Protein AF-A0A914UP20-F1 (afdb_monomer_lite)

Organism: NCBI:txid2011161

Sequence (131 aa):
MTLIDILQTISNFFMLVTLPIYILFLITLRIFRHDETLNSAFFKLMFSIGIADVGMIIVIMLGNTLAESGWTPEVYIFIGSLSARLSNVGLFGFGYAQNFGVFFVAINRYTAYMRPMKHNKVVEWFFSVRG

InterPro domains:
  IPR017452 GPCR, rhodopsin-like, 7TM [PS50262] (24-131)
  IPR019426 7TM GPCR, serpentine receptor class v (Srv) [PF10323] (14-124)

Secondary structure (DSSP, 8-state):
--HHHHHHHHHHHHHHHHHHHHHHHHHHHHHTTT-TTTSSHHHHHHHHHHHHHHHHHHHHIIIIIHHHTTSSHHHHHHHTHHHHHHHHHHHHHHHHHHHHHHHHHHHHHHHHHH-HHHHHHHHHHHH----

pLDDT: mean 85.52, std 9.96, range [34.66, 94.81]

Structure (mmCIF, N/CA/C/O backbone):
data_AF-A0A914UP20-F1
#
_entry.id   AF-A0A914UP20-F1
#
loop_
_atom_site.group_PDB
_atom_site.id
_atom_site.type_symbol
_atom_site.label_atom_id
_atom_site.label_alt_id
_atom_site.label_comp_id
_atom_site.label_asym_id
_atom_site.label_entity_id
_atom_site.label_seq_id
_atom_site.pdbx_PDB_ins_code
_atom_site.Cartn_x
_atom_site.Cartn_y
_atom_site.Cartn_z
_atom_site.occupancy
_atom_site.B_iso_or_equiv
_atom_site.auth_seq_id
_atom_site.auth_comp_id
_atom_site.auth_asym_id
_atom_site.auth_atom_id
_atom_site.pdbx_PDB_model_num
ATOM 1 N N . MET A 1 1 ? 2.673 12.658 -28.471 1.00 69.69 1 MET A N 1
ATOM 2 C CA . MET A 1 1 ? 2.335 12.189 -27.115 1.00 69.69 1 MET A CA 1
ATOM 3 C C . MET A 1 1 ? 1.088 11.338 -27.231 1.00 69.69 1 MET A C 1
ATOM 5 O O . MET A 1 1 ? 0.077 11.834 -27.715 1.00 69.69 1 MET A O 1
ATOM 9 N N . THR A 1 2 ? 1.202 10.050 -26.936 1.00 91.00 2 THR A N 1
ATOM 10 C CA . THR A 1 2 ? 0.097 9.091 -27.017 1.00 91.00 2 THR A CA 1
ATOM 11 C C . THR A 1 2 ? -0.756 9.152 -25.745 1.00 91.00 2 THR A C 1
ATOM 13 O O . THR A 1 2 ? -0.327 9.694 -24.726 1.00 91.00 2 THR A O 1
ATOM 16 N N . LEU A 1 3 ? -1.974 8.600 -25.780 1.00 91.44 3 LEU A N 1
ATOM 17 C CA . LEU A 1 3 ? -2.830 8.488 -24.589 1.00 91.44 3 LEU A CA 1
ATOM 18 C C . LEU A 1 3 ? -2.134 7.719 -23.452 1.00 91.44 3 LEU A C 1
ATOM 20 O O . LEU A 1 3 ? -2.301 8.059 -22.283 1.00 91.44 3 LEU A O 1
ATOM 24 N N . ILE A 1 4 ? -1.337 6.711 -23.805 1.00 88.56 4 ILE A N 1
ATOM 25 C CA . ILE A 1 4 ? -0.592 5.878 -22.857 1.00 88.56 4 ILE A CA 1
ATOM 26 C C . ILE A 1 4 ? 0.438 6.731 -22.107 1.00 88.56 4 ILE A C 1
ATOM 28 O O . ILE A 1 4 ? 0.463 6.701 -20.879 1.00 88.56 4 ILE A O 1
ATOM 32 N N . ASP A 1 5 ? 1.188 7.579 -22.818 1.00 85.06 5 ASP A N 1
ATOM 33 C CA . ASP A 1 5 ? 2.187 8.473 -22.212 1.00 85.06 5 ASP A CA 1
ATOM 34 C C . ASP A 1 5 ? 1.549 9.446 -21.205 1.00 85.06 5 ASP A C 1
ATOM 36 O O . ASP A 1 5 ? 2.112 9.731 -20.145 1.00 85.06 5 ASP A O 1
ATOM 40 N N . ILE A 1 6 ? 0.346 9.945 -21.516 1.00 90.00 6 ILE A N 1
ATOM 41 C CA . ILE A 1 6 ? -0.414 10.840 -20.632 1.00 90.00 6 ILE A CA 1
ATOM 42 C C . ILE A 1 6 ? -0.824 10.100 -19.357 1.00 90.00 6 ILE A C 1
ATOM 44 O O . ILE A 1 6 ? -0.570 10.585 -18.254 1.00 90.00 6 ILE A O 1
ATOM 48 N N . LEU A 1 7 ? -1.432 8.919 -19.497 1.00 89.56 7 LEU A N 1
ATOM 49 C CA . LEU A 1 7 ? -1.872 8.106 -18.360 1.00 89.56 7 LEU A CA 1
ATOM 50 C C . LEU A 1 7 ? -0.698 7.702 -17.468 1.00 89.56 7 LEU A C 1
ATOM 52 O O . LEU A 1 7 ? -0.809 7.751 -16.242 1.00 89.56 7 LEU A O 1
ATOM 56 N N . GLN A 1 8 ? 0.439 7.361 -18.067 1.00 85.50 8 GLN A N 1
ATOM 57 C CA . GLN A 1 8 ? 1.648 7.012 -17.337 1.00 85.50 8 GLN A CA 1
ATOM 58 C C . GLN A 1 8 ? 2.229 8.215 -16.590 1.00 85.50 8 GLN A C 1
ATOM 60 O O . GLN A 1 8 ? 2.571 8.101 -15.414 1.00 85.50 8 GLN A O 1
ATOM 65 N N . THR A 1 9 ? 2.261 9.391 -17.220 1.00 87.19 9 THR A N 1
ATOM 66 C CA . THR A 1 9 ? 2.721 10.631 -16.575 1.00 87.19 9 THR A CA 1
ATOM 67 C C . THR A 1 9 ? 1.848 10.990 -15.372 1.00 87.19 9 THR A C 1
ATOM 69 O O . THR A 1 9 ? 2.366 11.279 -14.293 1.00 87.19 9 THR A O 1
ATOM 72 N N . ILE A 1 10 ? 0.523 10.915 -15.526 1.00 90.81 10 ILE A N 1
ATOM 73 C CA . ILE A 1 10 ? -0.434 11.168 -14.442 1.00 90.81 10 ILE A CA 1
ATOM 74 C C . ILE A 1 10 ? -0.244 10.154 -13.307 1.00 90.81 10 ILE A C 1
ATOM 76 O O . ILE A 1 10 ? -0.190 10.534 -12.139 1.00 90.81 10 ILE A O 1
ATOM 80 N N . SER A 1 11 ? -0.094 8.871 -13.639 1.00 87.31 11 SER A N 1
ATOM 81 C CA . SER A 1 11 ? 0.094 7.806 -12.647 1.00 87.31 11 SER A CA 1
ATOM 82 C C . SER A 1 11 ? 1.393 7.989 -11.858 1.00 87.31 11 SER A C 1
ATOM 84 O O . SER A 1 11 ? 1.385 7.917 -10.630 1.00 87.31 11 SER A O 1
ATOM 86 N N . ASN A 1 12 ? 2.495 8.315 -12.539 1.00 86.44 12 ASN A N 1
ATOM 87 C CA . ASN A 1 12 ? 3.780 8.618 -11.907 1.00 86.44 12 ASN A CA 1
ATOM 88 C C . ASN A 1 12 ? 3.691 9.843 -10.991 1.00 86.44 12 ASN A C 1
ATOM 90 O O . ASN A 1 12 ? 4.244 9.827 -9.891 1.00 86.44 12 ASN A O 1
ATOM 94 N N . PHE A 1 13 ? 2.959 10.880 -11.405 1.00 89.50 13 PHE A N 1
ATOM 95 C CA . PHE A 1 13 ? 2.710 12.052 -10.570 1.00 89.50 13 PHE A CA 1
ATOM 96 C C . PHE A 1 13 ? 1.962 11.683 -9.282 1.00 89.50 13 PHE A C 1
ATOM 98 O O . PHE A 1 13 ? 2.397 12.052 -8.191 1.00 89.50 13 PHE A O 1
ATOM 105 N N . PHE A 1 14 ? 0.884 10.898 -9.380 1.00 90.06 14 PHE A N 1
ATOM 106 C CA . PHE A 1 14 ? 0.165 10.423 -8.198 1.00 90.06 14 PHE A CA 1
ATOM 107 C C . PHE A 1 14 ? 1.054 9.575 -7.287 1.00 90.06 14 PHE A C 1
ATOM 109 O O . PHE A 1 14 ? 1.044 9.796 -6.078 1.00 90.06 14 PHE A O 1
ATOM 116 N N . MET A 1 15 ? 1.862 8.657 -7.824 1.00 88.25 15 MET A N 1
ATOM 117 C CA . MET A 1 15 ? 2.802 7.871 -7.012 1.00 88.25 15 MET A CA 1
ATOM 118 C C . MET A 1 15 ? 3.791 8.760 -6.249 1.00 88.25 15 MET A C 1
ATOM 120 O O . MET A 1 15 ? 3.963 8.592 -5.042 1.00 88.25 15 MET A O 1
ATOM 124 N N . LEU A 1 16 ? 4.396 9.744 -6.922 1.00 87.81 16 LEU A N 1
ATOM 125 C CA . LEU A 1 16 ? 5.353 10.669 -6.307 1.00 87.81 16 LEU A CA 1
ATOM 126 C C . LEU A 1 16 ? 4.736 11.520 -5.193 1.00 87.81 16 LEU A C 1
ATOM 128 O O . LEU A 1 16 ? 5.407 11.797 -4.203 1.00 87.81 16 LEU A O 1
ATOM 132 N N . VAL A 1 17 ? 3.474 11.929 -5.337 1.00 91.31 17 VAL A N 1
ATOM 133 C CA . VAL A 1 17 ? 2.772 12.735 -4.326 1.00 91.31 17 VAL A CA 1
ATOM 134 C C . VAL A 1 17 ? 2.266 11.875 -3.167 1.00 91.31 17 VAL A C 1
ATOM 136 O O . VAL A 1 17 ? 2.360 12.272 -2.009 1.00 91.31 17 VAL A O 1
ATOM 139 N N . THR A 1 18 ? 1.729 10.692 -3.454 1.00 90.81 18 THR A N 1
ATOM 140 C CA . THR A 1 18 ? 1.126 9.811 -2.440 1.00 90.81 18 THR A CA 1
ATOM 141 C C . THR A 1 18 ? 2.161 9.134 -1.548 1.00 90.81 18 THR A C 1
ATOM 143 O O . THR A 1 18 ? 1.923 9.001 -0.349 1.00 90.81 18 THR A O 1
ATOM 146 N N . LEU A 1 19 ? 3.327 8.756 -2.080 1.00 91.62 19 LEU A N 1
ATOM 147 C CA . LEU A 1 19 ? 4.387 8.100 -1.313 1.00 91.62 19 LEU A CA 1
ATOM 148 C C . LEU A 1 19 ? 4.824 8.882 -0.055 1.00 91.62 19 LEU A C 1
ATOM 150 O O . LEU A 1 19 ? 4.782 8.301 1.032 1.00 91.62 19 LEU A O 1
ATOM 154 N N . PRO A 1 20 ? 5.207 10.175 -0.127 1.00 93.19 20 PRO A N 1
ATOM 155 C CA . PRO A 1 20 ? 5.587 10.930 1.064 1.00 93.19 20 PRO A CA 1
ATOM 156 C C . PRO A 1 20 ? 4.421 11.081 2.045 1.00 93.19 20 PRO A C 1
ATOM 158 O O . PRO A 1 20 ? 4.644 11.034 3.251 1.00 93.19 20 PRO A O 1
ATOM 161 N N . ILE A 1 21 ? 3.180 11.191 1.558 1.00 94.00 21 ILE A N 1
ATOM 162 C CA . ILE A 1 21 ? 1.989 11.256 2.416 1.00 94.00 21 ILE A CA 1
ATOM 163 C C . ILE A 1 21 ? 1.841 9.958 3.220 1.00 94.00 21 ILE A C 1
ATOM 165 O O . ILE A 1 21 ? 1.674 10.010 4.439 1.00 94.00 21 ILE A O 1
ATOM 169 N N . TYR A 1 22 ? 1.958 8.798 2.569 1.00 92.94 22 TY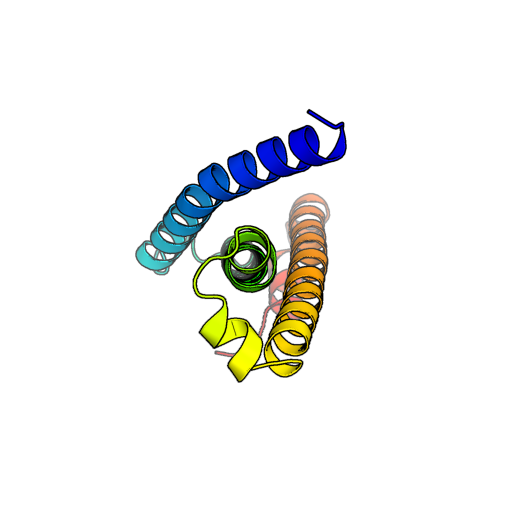R A N 1
ATOM 170 C CA . TYR A 1 22 ? 1.904 7.503 3.247 1.00 92.94 22 TYR A CA 1
ATOM 171 C C . TYR A 1 22 ? 3.045 7.315 4.245 1.00 92.94 22 TYR A C 1
ATOM 173 O O . TYR A 1 22 ? 2.811 6.852 5.360 1.00 92.94 22 TYR A O 1
ATOM 181 N N . ILE A 1 23 ? 4.267 7.709 3.882 1.00 93.81 23 ILE A N 1
ATOM 182 C CA . ILE A 1 23 ? 5.422 7.632 4.783 1.00 93.81 23 ILE A CA 1
ATOM 183 C C . ILE A 1 23 ? 5.189 8.497 6.026 1.00 93.81 23 ILE A C 1
ATOM 185 O O . ILE A 1 23 ? 5.366 8.012 7.143 1.00 93.81 23 ILE A O 1
ATOM 189 N N . LEU A 1 24 ? 4.743 9.746 5.855 1.00 94.38 24 LEU A N 1
ATOM 190 C CA . LEU A 1 24 ? 4.419 10.633 6.974 1.00 94.38 24 LEU A CA 1
ATOM 191 C C . LEU A 1 24 ? 3.329 10.030 7.861 1.00 94.38 24 LEU A C 1
ATOM 193 O O . LEU A 1 24 ? 3.493 9.981 9.076 1.00 94.38 24 LEU A O 1
ATOM 197 N N . PHE A 1 25 ? 2.262 9.500 7.262 1.00 92.75 25 PHE A N 1
ATOM 198 C CA . PHE A 1 25 ? 1.178 8.851 7.992 1.00 92.75 25 PHE A CA 1
ATOM 199 C C . PHE A 1 25 ? 1.666 7.653 8.824 1.00 92.75 25 PHE A C 1
ATOM 201 O O . PHE A 1 25 ? 1.345 7.549 10.010 1.00 92.75 25 PHE A O 1
ATOM 208 N N . LEU A 1 26 ? 2.496 6.779 8.246 1.00 94.06 26 LEU A N 1
ATOM 209 C CA . LEU A 1 26 ? 3.087 5.641 8.957 1.00 94.06 26 LEU A CA 1
ATOM 210 C C . LEU A 1 26 ? 4.012 6.085 10.094 1.00 94.06 26 LEU A C 1
ATOM 212 O O . LEU A 1 26 ? 3.975 5.496 11.176 1.00 94.06 26 LEU A O 1
ATOM 216 N N . ILE A 1 27 ? 4.820 7.126 9.877 1.00 93.44 27 ILE A N 1
ATOM 217 C CA . ILE A 1 27 ? 5.688 7.702 10.910 1.00 93.44 27 ILE A CA 1
ATOM 218 C C . ILE A 1 27 ? 4.843 8.247 12.062 1.00 93.44 27 ILE A C 1
ATOM 220 O O . ILE A 1 27 ? 5.114 7.917 13.216 1.00 93.44 27 ILE A O 1
ATOM 224 N N . THR A 1 28 ? 3.791 9.016 11.772 1.00 91.31 28 THR A N 1
ATOM 225 C CA . THR A 1 28 ? 2.870 9.537 12.788 1.00 91.31 28 THR A CA 1
ATOM 226 C C . THR A 1 28 ? 2.257 8.397 13.599 1.00 91.31 28 THR A C 1
ATOM 228 O O . THR A 1 28 ? 2.377 8.389 14.823 1.00 91.31 28 THR A O 1
ATOM 231 N N . LEU A 1 29 ? 1.689 7.378 12.948 1.00 89.38 29 LEU A N 1
ATOM 232 C CA . LEU A 1 29 ? 1.120 6.223 13.653 1.00 89.38 29 LEU A CA 1
ATOM 233 C C . LEU A 1 29 ? 2.158 5.460 14.485 1.00 89.38 29 LEU A C 1
ATOM 235 O O . LEU A 1 29 ? 1.838 4.933 15.550 1.00 89.38 29 LEU A O 1
ATOM 239 N N . ARG A 1 30 ? 3.416 5.410 14.034 1.00 89.12 30 ARG A N 1
ATOM 240 C CA . ARG A 1 30 ? 4.497 4.757 14.776 1.00 89.12 30 ARG A CA 1
ATOM 241 C C . ARG A 1 30 ? 4.919 5.549 16.011 1.00 89.12 30 ARG A C 1
ATOM 243 O O . ARG A 1 30 ? 5.157 4.934 17.050 1.00 89.12 30 ARG A O 1
ATOM 250 N N . ILE A 1 31 ? 5.022 6.873 15.900 1.00 90.19 31 ILE A N 1
ATOM 251 C CA . ILE A 1 31 ? 5.387 7.773 17.004 1.00 90.19 31 ILE A CA 1
ATOM 252 C C . ILE A 1 31 ? 4.301 7.740 18.081 1.00 90.19 31 ILE A C 1
ATOM 254 O O . ILE A 1 31 ? 4.600 7.534 19.255 1.00 90.19 31 ILE A O 1
ATOM 258 N N . PHE A 1 32 ? 3.036 7.847 17.678 1.00 87.81 32 PHE A N 1
ATOM 259 C CA . PHE A 1 32 ? 1.897 7.880 18.594 1.00 87.81 32 PHE A CA 1
ATOM 260 C C . PHE A 1 32 ? 1.325 6.493 18.926 1.00 87.81 32 PHE A C 1
ATOM 262 O O . PHE A 1 32 ? 0.200 6.378 19.400 1.00 87.81 32 PHE A O 1
ATOM 269 N N . ARG A 1 33 ? 2.102 5.416 18.748 1.00 81.38 33 ARG A N 1
ATOM 270 C CA . ARG A 1 33 ? 1.643 4.039 19.024 1.00 81.38 33 ARG A CA 1
ATOM 271 C C . ARG A 1 33 ? 1.218 3.793 20.479 1.00 81.38 33 ARG A C 1
ATOM 273 O O . ARG A 1 33 ? 0.555 2.800 20.761 1.00 81.38 33 ARG A O 1
ATOM 280 N N . HIS A 1 34 ? 1.687 4.635 21.400 1.00 78.06 34 HIS A N 1
ATOM 281 C CA . HIS A 1 34 ? 1.402 4.546 22.833 1.00 78.06 34 HIS A CA 1
ATOM 282 C C . HIS A 1 34 ? 0.191 5.385 23.256 1.00 78.06 34 HIS A C 1
ATOM 284 O O . HIS A 1 34 ? -0.240 5.271 24.398 1.00 78.06 34 HIS A O 1
ATOM 290 N N . ASP A 1 35 ? -0.358 6.203 22.357 1.00 83.31 35 ASP A N 1
ATOM 291 C CA . ASP A 1 35 ? -1.570 6.970 22.618 1.00 83.31 35 ASP A CA 1
ATOM 292 C C . ASP A 1 35 ? -2.789 6.042 22.507 1.00 83.31 35 ASP A C 1
ATOM 294 O O . ASP A 1 35 ? -2.993 5.390 21.481 1.00 83.31 35 ASP A O 1
ATOM 298 N N . GLU A 1 36 ? -3.603 5.958 23.562 1.00 74.25 36 GLU A N 1
ATOM 299 C CA . GLU A 1 36 ? -4.789 5.093 23.600 1.00 74.25 36 GLU A CA 1
ATOM 300 C C . GLU A 1 36 ? -5.796 5.429 22.491 1.00 74.25 36 GLU A C 1
ATOM 302 O O . GLU A 1 36 ? -6.482 4.538 21.986 1.00 74.25 36 GLU A O 1
ATOM 307 N N . THR A 1 37 ? -5.843 6.689 22.047 1.00 75.94 37 THR A N 1
ATOM 308 C CA . THR A 1 37 ? -6.739 7.121 20.965 1.00 75.94 37 THR A CA 1
ATOM 309 C C . THR A 1 37 ? -6.277 6.626 19.590 1.00 75.94 37 THR A C 1
ATOM 311 O O . THR A 1 37 ? -7.104 6.266 18.746 1.00 75.94 37 THR A O 1
ATOM 314 N N . LEU A 1 38 ? -4.960 6.535 19.378 1.00 70.69 38 LEU A N 1
ATOM 315 C CA . LEU A 1 38 ? -4.331 6.124 18.117 1.00 70.69 38 LEU A CA 1
ATOM 316 C C . LEU A 1 38 ? -3.896 4.647 18.104 1.00 70.69 38 LEU A C 1
ATOM 318 O O . LEU A 1 38 ? -3.511 4.125 17.062 1.00 70.69 38 LEU A O 1
ATOM 322 N N . ASN A 1 39 ? -4.027 3.935 19.226 1.00 72.88 39 ASN A N 1
ATOM 323 C CA . ASN A 1 39 ? -3.751 2.499 19.353 1.00 72.88 39 ASN A CA 1
ATOM 324 C C . ASN A 1 39 ? -5.000 1.615 19.135 1.00 72.88 39 ASN A C 1
ATOM 326 O O . ASN A 1 39 ? -5.027 0.430 19.483 1.00 72.88 39 ASN A O 1
ATOM 330 N N . SER A 1 40 ? -6.060 2.172 18.545 1.00 81.81 40 SER A N 1
ATOM 331 C CA . SER A 1 40 ? -7.258 1.405 18.205 1.00 81.81 40 SER A CA 1
ATOM 332 C C . SER A 1 40 ? -6.987 0.408 17.070 1.00 81.81 40 SER A C 1
ATOM 334 O O . SER A 1 40 ? -6.082 0.576 16.246 1.00 81.81 40 SER A O 1
ATOM 336 N N . ALA A 1 41 ? -7.804 -0.643 16.983 1.00 82.94 41 ALA A N 1
ATOM 337 C CA . ALA A 1 41 ? -7.691 -1.621 15.899 1.00 82.94 41 ALA A CA 1
ATOM 338 C C . ALA A 1 41 ? -7.858 -0.992 14.506 1.00 82.94 41 ALA A C 1
ATOM 340 O O . ALA A 1 41 ? -7.258 -1.465 13.545 1.00 82.94 41 ALA A O 1
ATOM 341 N N . PHE A 1 42 ? -8.623 0.099 14.405 1.00 87.38 42 PHE A N 1
ATOM 342 C CA . PHE A 1 42 ? -8.750 0.868 13.172 1.00 87.38 42 PHE A CA 1
ATOM 343 C C . PHE A 1 42 ? -7.397 1.433 12.721 1.00 87.38 42 PHE A C 1
ATOM 345 O O . PHE A 1 42 ? -7.012 1.259 11.569 1.00 87.38 42 PHE A O 1
ATOM 352 N N . PHE A 1 43 ? -6.633 2.055 13.620 1.00 88.00 43 PHE A N 1
ATOM 353 C CA . PHE A 1 43 ? -5.325 2.611 13.266 1.00 88.00 43 PHE A CA 1
ATOM 354 C C . PHE A 1 43 ? -4.271 1.534 13.009 1.00 88.00 43 PHE A C 1
ATOM 356 O O . PHE A 1 43 ? -3.434 1.710 12.128 1.00 88.00 43 PHE A O 1
ATOM 363 N N . LYS A 1 44 ? -4.350 0.383 13.689 1.00 86.75 44 LYS A N 1
ATOM 364 C CA . LYS A 1 44 ? -3.508 -0.785 13.374 1.00 86.75 44 LYS A CA 1
ATOM 365 C C . LYS A 1 44 ? -3.776 -1.315 11.964 1.00 86.75 44 LYS A C 1
ATOM 367 O O . LYS A 1 44 ? -2.831 -1.566 11.223 1.00 86.75 44 LYS A O 1
ATOM 372 N N . LEU A 1 45 ? -5.047 -1.413 11.570 1.00 89.12 45 LEU A N 1
ATOM 373 C CA . LEU A 1 45 ? -5.440 -1.749 10.199 1.00 89.12 45 LEU A CA 1
ATOM 374 C C . LEU A 1 45 ? -4.904 -0.734 9.190 1.00 89.12 45 LEU A C 1
ATOM 376 O O . LEU A 1 45 ? -4.281 -1.119 8.205 1.00 89.12 45 LEU A O 1
ATOM 380 N N . MET A 1 46 ? -5.110 0.559 9.452 1.00 91.25 46 MET A N 1
ATOM 381 C CA . MET A 1 46 ? -4.617 1.630 8.584 1.00 91.25 46 MET A CA 1
ATOM 382 C C . MET A 1 46 ? -3.088 1.617 8.464 1.00 91.25 46 MET A C 1
ATOM 384 O O . MET A 1 46 ? -2.562 1.892 7.390 1.00 91.25 46 MET A O 1
ATOM 388 N N . PHE A 1 47 ? -2.371 1.252 9.530 1.00 91.25 47 PHE A N 1
ATOM 389 C CA . PHE A 1 47 ? -0.921 1.076 9.503 1.00 91.25 47 PHE A CA 1
ATOM 390 C C . PHE A 1 47 ? -0.504 -0.091 8.595 1.00 91.25 47 PHE A C 1
ATOM 392 O O . PHE A 1 47 ? 0.361 0.078 7.739 1.00 91.25 47 PHE A O 1
ATOM 399 N N . SER A 1 48 ? -1.139 -1.260 8.729 1.00 91.12 48 SER A N 1
ATOM 400 C CA . SER A 1 48 ? -0.868 -2.415 7.861 1.00 91.12 48 SER A CA 1
ATOM 401 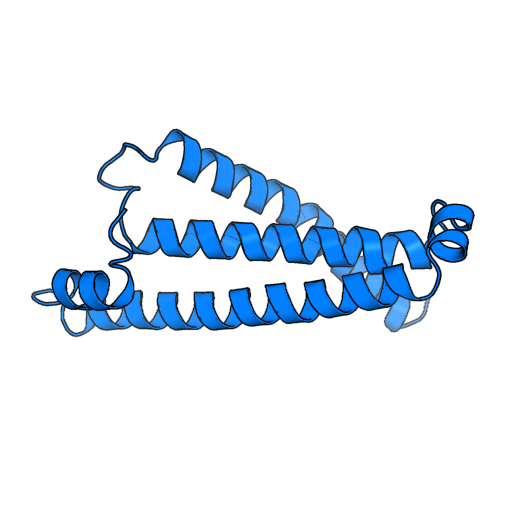C C . SER A 1 48 ? -1.172 -2.125 6.388 1.00 91.12 48 SER A C 1
ATOM 403 O O . SER A 1 48 ? -0.391 -2.510 5.520 1.00 91.12 48 SER A O 1
ATOM 405 N N . ILE A 1 49 ? -2.266 -1.412 6.109 1.00 93.62 49 ILE A N 1
ATOM 406 C CA . ILE A 1 49 ? -2.627 -0.977 4.752 1.00 93.62 49 ILE A CA 1
ATOM 407 C C . ILE A 1 49 ? -1.589 -0.002 4.210 1.00 93.62 49 ILE A C 1
ATOM 409 O O . ILE A 1 49 ? -1.088 -0.212 3.114 1.00 93.62 49 ILE A O 1
ATOM 413 N N . GLY A 1 50 ? -1.189 1.001 4.997 1.00 93.44 50 GLY A N 1
ATOM 414 C CA . GLY A 1 50 ? -0.168 1.958 4.577 1.00 93.44 50 GLY A CA 1
ATOM 415 C C . GLY A 1 50 ? 1.176 1.294 4.262 1.00 93.44 50 GLY A C 1
ATOM 416 O O . GLY A 1 50 ? 1.842 1.693 3.312 1.00 93.44 50 GLY A O 1
ATOM 417 N N . ILE A 1 51 ? 1.568 0.243 4.997 1.00 93.69 51 ILE A N 1
ATOM 418 C CA . ILE A 1 51 ? 2.753 -0.560 4.649 1.00 93.69 51 ILE A CA 1
ATOM 419 C C . ILE A 1 51 ? 2.568 -1.239 3.290 1.00 93.69 51 ILE A C 1
ATOM 421 O O . ILE A 1 51 ? 3.492 -1.223 2.477 1.00 93.69 51 ILE A O 1
ATOM 425 N N . ALA A 1 52 ? 1.398 -1.832 3.039 1.00 94.62 52 ALA A N 1
ATOM 426 C CA . ALA A 1 52 ? 1.109 -2.467 1.759 1.00 94.62 52 ALA A CA 1
ATOM 427 C C . ALA A 1 52 ? 1.097 -1.452 0.604 1.00 94.62 52 ALA A C 1
ATOM 429 O O . ALA A 1 52 ? 1.656 -1.741 -0.450 1.00 94.62 52 ALA A O 1
ATOM 430 N N . ASP A 1 53 ? 0.549 -0.253 0.821 1.00 94.19 53 ASP A N 1
ATOM 431 C CA . ASP A 1 53 ? 0.536 0.846 -0.150 1.00 94.19 53 ASP A CA 1
ATOM 432 C C . ASP A 1 53 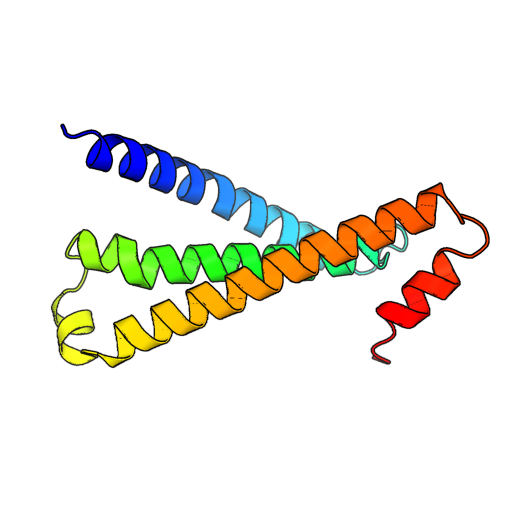? 1.957 1.306 -0.503 1.00 94.19 53 ASP A C 1
ATOM 434 O O . ASP A 1 53 ? 2.315 1.384 -1.678 1.00 94.19 53 ASP A O 1
ATOM 438 N N . VAL A 1 54 ? 2.808 1.536 0.502 1.00 94.81 54 VAL A N 1
ATOM 439 C CA . VAL A 1 54 ? 4.222 1.887 0.284 1.00 94.81 54 VAL A CA 1
ATOM 440 C C . VAL A 1 54 ? 4.965 0.754 -0.425 1.00 94.81 54 VAL A C 1
ATOM 442 O O . VAL A 1 54 ? 5.703 1.007 -1.376 1.00 94.81 54 VAL A O 1
ATOM 445 N N . GLY A 1 55 ? 4.756 -0.495 0.001 1.00 93.69 55 GLY A N 1
ATOM 446 C CA . GLY A 1 55 ? 5.354 -1.671 -0.630 1.00 93.69 55 GLY A CA 1
ATOM 447 C C . GLY A 1 55 ? 4.972 -1.795 -2.105 1.00 93.69 55 GLY A C 1
ATOM 448 O O . GLY A 1 55 ? 5.843 -1.997 -2.949 1.00 93.69 55 GLY A O 1
ATOM 449 N N . MET A 1 56 ? 3.696 -1.585 -2.428 1.00 93.50 56 MET A N 1
ATOM 450 C CA . MET A 1 56 ? 3.183 -1.578 -3.797 1.00 93.50 56 MET A CA 1
ATOM 451 C C . MET A 1 56 ? 3.837 -0.483 -4.646 1.00 93.50 56 MET A C 1
ATOM 453 O O . MET A 1 56 ? 4.307 -0.766 -5.748 1.00 93.50 56 MET A O 1
ATOM 457 N N . ILE A 1 57 ? 3.934 0.748 -4.128 1.00 92.50 57 ILE A N 1
ATOM 458 C CA . ILE A 1 57 ? 4.596 1.857 -4.834 1.00 92.50 57 ILE A CA 1
ATOM 459 C C . ILE A 1 57 ? 6.068 1.525 -5.104 1.00 92.50 57 ILE A C 1
ATOM 461 O O . ILE A 1 57 ? 6.537 1.722 -6.222 1.00 92.50 57 ILE A O 1
ATOM 465 N N . ILE A 1 58 ? 6.791 0.976 -4.122 1.00 91.19 58 ILE A N 1
ATOM 466 C CA . ILE A 1 58 ? 8.195 0.569 -4.292 1.00 91.19 58 ILE A CA 1
ATOM 467 C C . ILE A 1 58 ? 8.317 -0.510 -5.372 1.00 91.19 58 ILE A C 1
ATOM 469 O O . ILE A 1 58 ? 9.181 -0.409 -6.242 1.00 91.19 58 ILE A O 1
ATOM 473 N N . VAL A 1 59 ? 7.449 -1.525 -5.346 1.00 91.44 59 VAL A N 1
ATOM 474 C CA . VAL A 1 59 ? 7.450 -2.602 -6.344 1.00 91.44 59 VAL A CA 1
ATOM 475 C C . VAL A 1 59 ? 7.182 -2.065 -7.748 1.00 91.44 59 VAL A C 1
ATOM 477 O O . VAL A 1 59 ? 7.877 -2.465 -8.677 1.00 91.44 59 VAL A O 1
ATOM 480 N N . ILE A 1 60 ? 6.226 -1.150 -7.917 1.00 89.38 60 ILE A N 1
ATOM 481 C CA . ILE A 1 60 ? 5.928 -0.541 -9.221 1.00 89.38 60 ILE A CA 1
ATOM 482 C C . ILE A 1 60 ? 7.091 0.338 -9.684 1.00 89.38 60 ILE A C 1
ATOM 484 O O . ILE A 1 60 ? 7.518 0.237 -10.834 1.00 89.38 60 ILE A O 1
ATOM 488 N N . MET A 1 61 ? 7.636 1.166 -8.793 1.00 87.69 61 MET A N 1
ATOM 489 C CA . MET A 1 61 ? 8.709 2.094 -9.127 1.00 87.69 61 MET A CA 1
ATOM 490 C C . MET A 1 61 ? 9.983 1.346 -9.531 1.00 87.69 61 MET A C 1
ATOM 492 O O . MET A 1 61 ? 10.538 1.617 -10.591 1.00 87.69 61 MET A O 1
ATOM 496 N N . LEU A 1 62 ? 10.420 0.373 -8.725 1.00 85.50 62 LEU A N 1
ATOM 497 C CA . LEU A 1 62 ? 11.617 -0.421 -9.006 1.00 85.50 62 LEU A CA 1
ATOM 498 C C . LEU A 1 62 ? 11.384 -1.460 -10.107 1.00 85.50 62 LEU A C 1
ATOM 500 O O . LEU A 1 62 ? 12.286 -1.730 -10.887 1.00 85.50 62 LEU A O 1
ATOM 504 N N . GLY A 1 63 ? 10.209 -2.079 -10.161 1.00 82.50 63 GLY A N 1
ATOM 505 C CA . GLY A 1 63 ? 9.924 -3.182 -11.077 1.00 82.50 63 GLY A CA 1
ATOM 506 C C . GLY A 1 63 ? 9.565 -2.748 -12.489 1.00 82.50 63 GLY A C 1
ATOM 507 O O . GLY A 1 63 ? 9.980 -3.396 -13.443 1.00 82.50 63 GLY A O 1
ATOM 508 N N . ASN A 1 64 ? 8.815 -1.651 -12.613 1.00 80.88 64 ASN A N 1
ATOM 509 C CA . ASN A 1 64 ? 8.250 -1.211 -13.884 1.00 80.88 64 ASN A CA 1
ATOM 510 C C . ASN A 1 64 ? 8.830 0.144 -14.285 1.00 80.88 64 ASN A C 1
ATOM 512 O O . ASN A 1 64 ? 9.513 0.239 -15.296 1.00 80.88 64 ASN A O 1
ATOM 516 N N . THR A 1 65 ? 8.639 1.190 -13.475 1.00 83.31 65 THR A N 1
ATOM 517 C CA . THR A 1 65 ? 8.966 2.567 -13.884 1.00 83.31 65 THR A CA 1
ATOM 518 C C . THR A 1 65 ? 10.463 2.770 -14.152 1.00 83.31 65 THR A C 1
ATOM 520 O O . THR A 1 65 ? 10.841 3.337 -15.179 1.00 83.31 65 THR A O 1
ATOM 523 N N . LEU A 1 66 ? 11.339 2.303 -13.257 1.00 83.62 66 LEU A N 1
ATOM 524 C CA . LEU A 1 66 ? 12.791 2.414 -13.441 1.00 83.62 66 LEU A CA 1
ATOM 525 C C . LEU A 1 66 ? 13.309 1.509 -14.565 1.00 83.62 66 LEU A C 1
ATOM 527 O O . LEU A 1 66 ? 14.159 1.935 -15.343 1.00 83.62 66 LEU A O 1
ATOM 531 N N . ALA A 1 67 ? 12.754 0.304 -14.697 1.00 81.31 67 ALA A N 1
ATOM 532 C CA . ALA A 1 67 ? 13.099 -0.607 -15.783 1.00 81.31 67 ALA A CA 1
ATOM 533 C C . ALA A 1 67 ? 12.717 -0.025 -17.160 1.00 81.31 67 ALA A C 1
ATOM 535 O O . ALA A 1 67 ? 13.539 -0.006 -18.074 1.00 81.31 67 ALA A O 1
ATOM 536 N N . GLU A 1 68 ? 11.500 0.510 -17.300 1.00 79.94 68 GLU A N 1
ATOM 537 C CA . GLU A 1 68 ? 10.987 1.115 -18.539 1.00 79.94 68 GLU A CA 1
ATOM 538 C C . GLU A 1 68 ? 11.711 2.410 -18.917 1.00 79.94 68 GLU A C 1
ATOM 540 O O . GLU A 1 68 ? 11.961 2.663 -20.093 1.00 79.94 68 GLU A O 1
ATOM 545 N N . SER A 1 69 ? 12.094 3.222 -17.927 1.00 79.88 69 SER A N 1
ATOM 546 C CA . SER A 1 69 ? 12.899 4.434 -18.149 1.00 79.88 69 SER A CA 1
ATOM 547 C C . SER A 1 69 ? 14.366 4.143 -18.492 1.00 79.88 69 SER A C 1
ATOM 549 O O . SER A 1 69 ? 15.134 5.076 -18.730 1.00 79.88 69 SER A O 1
ATOM 551 N N . GLY A 1 70 ? 14.766 2.867 -18.544 1.00 80.25 70 GLY A N 1
ATOM 552 C CA . GLY A 1 70 ? 16.125 2.456 -18.885 1.00 80.25 70 GLY A CA 1
ATOM 553 C C . GLY A 1 70 ? 17.139 2.751 -17.783 1.00 80.25 70 GLY A C 1
ATOM 554 O O . GLY A 1 70 ? 18.330 2.880 -18.062 1.00 80.25 70 GLY A O 1
ATOM 555 N N . TRP A 1 71 ? 16.694 2.887 -16.533 1.00 81.19 71 TRP A N 1
ATOM 556 C CA . TRP A 1 71 ? 17.581 3.132 -15.405 1.00 81.19 71 TRP A CA 1
ATOM 557 C C . TRP A 1 71 ? 18.305 1.835 -15.028 1.00 81.19 71 TRP A C 1
ATOM 559 O O . TRP A 1 71 ? 17.674 0.807 -14.809 1.00 81.19 71 TRP A O 1
ATOM 569 N N . THR A 1 72 ? 19.639 1.849 -14.944 1.00 84.06 72 THR A N 1
ATOM 570 C CA . THR A 1 72 ? 20.464 0.668 -14.587 1.00 84.06 72 THR A CA 1
ATOM 571 C C . THR A 1 72 ? 20.132 -0.623 -15.374 1.00 84.06 72 THR A C 1
ATOM 573 O O . THR A 1 72 ? 19.900 -1.674 -14.774 1.00 84.06 72 THR A O 1
ATOM 576 N N . PRO A 1 73 ? 20.121 -0.599 -16.720 1.00 82.50 73 PRO A N 1
ATOM 577 C CA . PRO A 1 73 ? 19.642 -1.717 -17.540 1.00 82.50 73 PRO A CA 1
ATOM 578 C C . PRO A 1 73 ? 20.474 -2.992 -17.350 1.00 82.50 73 PRO A C 1
ATOM 580 O O . PRO A 1 73 ? 19.933 -4.093 -17.396 1.00 82.50 73 PRO A O 1
ATOM 583 N N . GLU A 1 74 ? 21.769 -2.855 -17.058 1.00 85.31 74 GLU A N 1
ATOM 584 C CA . GLU A 1 74 ? 22.670 -3.973 -16.758 1.00 85.31 74 GLU A CA 1
ATOM 585 C C . GLU A 1 74 ? 22.181 -4.811 -15.572 1.00 85.31 74 GLU A C 1
ATOM 587 O O . GLU A 1 74 ? 22.258 -6.035 -15.614 1.00 85.31 74 GLU A O 1
ATOM 592 N N . VAL A 1 75 ? 21.612 -4.170 -14.545 1.00 82.88 75 VAL A N 1
ATOM 593 C CA . VAL A 1 75 ? 21.079 -4.843 -13.354 1.00 82.88 75 VAL A CA 1
ATOM 594 C C . VAL A 1 75 ? 19.829 -5.643 -13.711 1.00 82.88 75 VAL A C 1
ATOM 596 O O . VAL A 1 75 ? 19.728 -6.817 -13.364 1.00 82.88 75 VAL A O 1
ATOM 599 N N . TYR A 1 76 ? 18.894 -5.049 -14.456 1.00 81.88 76 TYR A N 1
ATOM 600 C CA . TYR A 1 76 ? 17.675 -5.741 -14.884 1.00 81.88 76 TYR A CA 1
ATOM 601 C C . TYR A 1 76 ? 17.967 -6.896 -15.849 1.00 81.88 76 TYR A C 1
ATOM 603 O O . TYR A 1 76 ? 17.345 -7.952 -15.744 1.00 81.88 76 TYR A O 1
ATOM 611 N N . ILE A 1 77 ? 18.953 -6.737 -16.738 1.00 83.19 77 ILE A N 1
ATOM 612 C CA . ILE A 1 77 ? 19.408 -7.796 -17.648 1.00 83.19 77 ILE A CA 1
ATOM 613 C C . ILE A 1 77 ? 20.124 -8.910 -16.872 1.00 83.19 77 ILE A C 1
ATOM 615 O O . ILE A 1 77 ? 19.845 -10.084 -17.110 1.00 83.19 77 ILE A O 1
ATOM 619 N N . PHE A 1 78 ? 20.994 -8.564 -15.915 1.00 86.44 78 PHE A N 1
ATOM 620 C CA . PHE A 1 78 ? 21.723 -9.524 -15.078 1.00 86.44 78 PHE A CA 1
ATOM 621 C C . PHE A 1 78 ? 20.786 -10.364 -14.203 1.00 86.44 78 PHE A C 1
ATOM 623 O O . PHE A 1 78 ? 20.912 -11.585 -14.138 1.00 86.44 78 PHE A O 1
ATOM 630 N N . ILE A 1 79 ? 19.815 -9.718 -13.550 1.00 81.88 79 ILE A N 1
ATOM 631 C CA . ILE A 1 79 ? 18.802 -10.394 -12.728 1.00 81.88 79 ILE A CA 1
ATOM 632 C C . ILE A 1 79 ? 17.805 -11.157 -13.625 1.00 81.88 79 ILE A C 1
ATOM 634 O O . ILE A 1 79 ? 17.177 -12.133 -13.200 1.00 81.88 79 ILE A O 1
ATOM 638 N N . GLY A 1 80 ? 17.668 -10.741 -14.886 1.00 81.56 80 GLY A N 1
ATOM 639 C CA . GLY A 1 80 ? 16.871 -11.410 -15.903 1.00 81.56 80 GLY A CA 1
ATOM 640 C C . GLY A 1 80 ? 15.420 -11.600 -15.464 1.00 81.56 80 GLY A C 1
ATOM 641 O O . GLY A 1 80 ? 14.803 -10.721 -14.859 1.00 81.56 80 GLY A O 1
ATOM 642 N N . SER A 1 81 ? 14.873 -12.791 -15.723 1.00 84.75 81 SER A N 1
ATOM 643 C CA . SER A 1 81 ? 13.467 -13.112 -15.425 1.00 84.75 81 SER A CA 1
ATOM 644 C C . SER A 1 81 ? 13.096 -13.070 -13.936 1.00 84.75 81 SER A C 1
ATOM 646 O O . SER A 1 81 ? 11.908 -13.019 -13.609 1.00 84.75 81 SER A O 1
ATOM 648 N N . LEU A 1 82 ? 14.077 -13.086 -13.026 1.00 83.75 82 LEU A N 1
ATOM 649 C CA . LEU A 1 82 ? 13.814 -13.027 -11.590 1.00 83.75 82 LEU A CA 1
ATOM 650 C C . LEU A 1 82 ? 13.226 -11.669 -11.186 1.00 83.75 82 LEU A C 1
ATOM 652 O O . LEU A 1 82 ? 12.315 -11.638 -10.363 1.00 83.75 82 LEU A O 1
ATOM 656 N N . SER A 1 83 ? 13.682 -10.575 -11.803 1.00 81.56 83 SER A N 1
ATOM 657 C CA . SER A 1 83 ? 13.196 -9.219 -11.515 1.00 81.56 83 SER A CA 1
ATOM 658 C C . SER A 1 83 ? 11.697 -9.106 -11.805 1.00 81.56 83 SER A C 1
ATOM 660 O O . SER A 1 83 ? 10.912 -8.834 -10.903 1.00 81.56 83 SER A O 1
ATOM 662 N N . ALA A 1 84 ? 11.281 -9.477 -13.018 1.00 81.81 84 ALA A N 1
ATOM 663 C CA . ALA A 1 84 ? 9.883 -9.488 -13.436 1.00 81.81 84 AL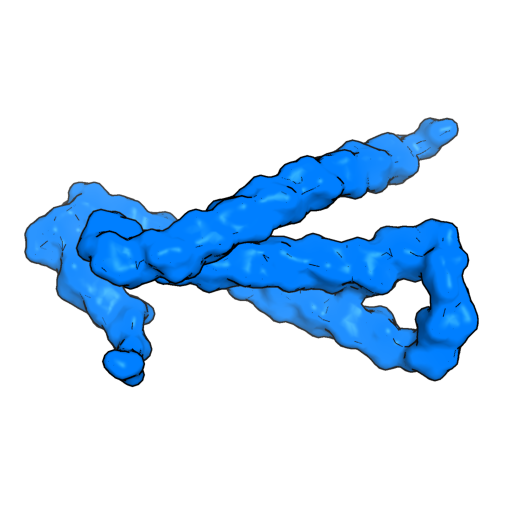A A CA 1
ATOM 664 C C . ALA A 1 84 ? 9.004 -10.414 -12.573 1.00 81.81 84 ALA A C 1
ATOM 666 O O . ALA A 1 84 ? 7.855 -10.086 -12.271 1.00 81.81 84 ALA A 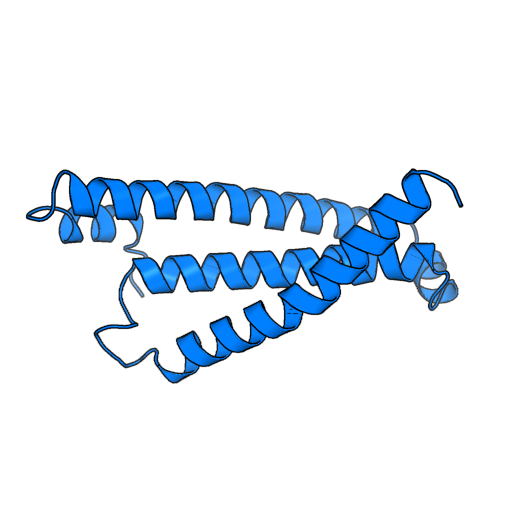O 1
ATOM 667 N N . ARG A 1 85 ? 9.524 -11.574 -12.144 1.00 87.19 85 ARG A N 1
ATOM 668 C CA . ARG A 1 85 ? 8.795 -12.485 -11.243 1.00 87.19 85 ARG A CA 1
ATOM 669 C C . ARG A 1 85 ? 8.587 -11.870 -9.863 1.00 87.19 85 ARG A C 1
ATOM 671 O O . ARG A 1 85 ? 7.471 -11.923 -9.357 1.00 87.19 85 ARG A O 1
ATOM 678 N N . LEU A 1 86 ? 9.628 -11.284 -9.273 1.00 85.69 86 LEU A N 1
ATOM 679 C CA . LEU A 1 86 ? 9.536 -10.616 -7.973 1.00 85.69 86 LEU A CA 1
ATOM 680 C C . LEU A 1 86 ? 8.594 -9.414 -8.032 1.00 85.69 86 LEU A C 1
ATOM 682 O O . LEU A 1 86 ? 7.767 -9.255 -7.137 1.00 85.69 86 LEU A O 1
ATOM 686 N N . SER A 1 87 ? 8.654 -8.626 -9.107 1.00 87.31 87 SER A N 1
ATOM 687 C CA . SER A 1 87 ? 7.736 -7.509 -9.325 1.00 87.31 87 SER A CA 1
ATOM 688 C C . SER A 1 87 ? 6.288 -7.976 -9.421 1.00 87.31 87 SER A C 1
ATOM 690 O O . SER A 1 87 ? 5.437 -7.432 -8.728 1.00 87.31 87 SER A O 1
ATOM 692 N N . ASN A 1 88 ? 6.001 -9.036 -10.181 1.00 88.56 88 ASN A N 1
ATOM 693 C CA . ASN A 1 88 ? 4.650 -9.598 -10.264 1.00 88.56 88 ASN A CA 1
ATOM 694 C C . ASN A 1 88 ? 4.160 -10.158 -8.923 1.00 88.56 88 ASN A C 1
ATOM 696 O O . ASN A 1 88 ? 3.031 -9.888 -8.519 1.00 88.56 88 ASN A O 1
ATOM 700 N N . VAL A 1 89 ? 4.998 -10.916 -8.209 1.00 91.56 89 VAL A N 1
ATOM 701 C CA . VAL A 1 89 ? 4.647 -11.453 -6.883 1.00 91.56 89 VAL A CA 1
ATOM 702 C C . VAL A 1 89 ? 4.372 -10.321 -5.898 1.00 91.56 89 VAL A C 1
ATOM 704 O O . VAL A 1 89 ? 3.389 -10.386 -5.166 1.00 91.56 89 VAL A O 1
ATOM 707 N N . GLY A 1 90 ? 5.193 -9.270 -5.904 1.00 90.19 90 GLY A N 1
ATOM 708 C CA . GLY A 1 90 ? 4.970 -8.077 -5.094 1.00 90.19 90 GLY A CA 1
ATOM 709 C C . GLY A 1 90 ? 3.667 -7.369 -5.462 1.00 90.19 90 GLY A C 1
ATOM 710 O O . GLY A 1 90 ? 2.879 -7.058 -4.576 1.00 90.19 90 GLY A O 1
ATOM 711 N N . LEU A 1 91 ? 3.400 -7.188 -6.758 1.00 91.56 91 LEU A N 1
ATOM 712 C CA . LEU A 1 91 ? 2.209 -6.507 -7.262 1.00 91.56 91 LEU A CA 1
ATOM 713 C C . LEU A 1 91 ? 0.922 -7.212 -6.816 1.00 91.56 91 LEU A C 1
ATOM 715 O O . LEU A 1 91 ? 0.016 -6.581 -6.276 1.00 91.56 91 LEU A O 1
ATOM 719 N N . PHE A 1 92 ? 0.861 -8.535 -6.976 1.00 93.06 92 PHE A N 1
ATOM 720 C CA . PHE A 1 92 ? -0.280 -9.318 -6.505 1.00 93.06 92 PHE A CA 1
ATOM 721 C C . PHE A 1 92 ? -0.325 -9.408 -4.981 1.00 93.06 92 PHE A C 1
ATOM 723 O O . PHE A 1 92 ? -1.392 -9.250 -4.397 1.00 93.06 92 PHE A O 1
ATOM 730 N N . GLY A 1 93 ? 0.810 -9.636 -4.321 1.00 93.69 93 GLY A N 1
ATOM 731 C CA . GLY A 1 93 ? 0.882 -9.773 -2.867 1.00 93.69 93 GLY A CA 1
ATOM 732 C C . GLY A 1 93 ? 0.398 -8.518 -2.145 1.00 93.69 93 GLY A C 1
ATOM 733 O O . GLY A 1 93 ? -0.516 -8.591 -1.321 1.00 93.69 93 GLY A O 1
ATOM 734 N N . PHE A 1 94 ? 0.956 -7.358 -2.496 1.00 94.50 94 PHE A N 1
ATOM 735 C CA . PHE A 1 94 ? 0.526 -6.081 -1.935 1.00 94.50 94 PHE A CA 1
ATOM 736 C C . PHE A 1 94 ? -0.878 -5.694 -2.405 1.00 94.50 94 PHE A C 1
ATOM 738 O O . PHE A 1 94 ? -1.675 -5.261 -1.577 1.00 94.50 94 PHE A O 1
ATOM 745 N N . GLY A 1 95 ? -1.234 -5.943 -3.670 1.00 92.75 95 GLY A N 1
ATOM 746 C CA . GLY A 1 95 ? -2.586 -5.700 -4.182 1.00 92.75 95 GLY A CA 1
ATOM 747 C C . GLY A 1 95 ? -3.671 -6.465 -3.417 1.00 92.75 95 GLY A C 1
ATOM 748 O O . GLY A 1 95 ? -4.696 -5.900 -3.030 1.00 92.75 95 GLY A O 1
ATOM 749 N N . TYR A 1 96 ? -3.446 -7.747 -3.116 1.00 94.12 96 TYR A N 1
ATOM 750 C CA . TYR A 1 96 ? -4.364 -8.514 -2.274 1.00 94.12 96 TYR A CA 1
ATOM 751 C C . TYR A 1 96 ? -4.385 -7.996 -0.835 1.00 94.12 96 TYR A C 1
ATOM 753 O O . TYR A 1 96 ? -5.468 -7.873 -0.262 1.00 94.12 96 TYR A O 1
ATOM 761 N N . ALA A 1 97 ? -3.230 -7.649 -0.260 1.00 93.56 97 ALA A N 1
ATOM 762 C CA . ALA A 1 97 ? -3.163 -7.079 1.085 1.00 93.56 97 ALA A CA 1
ATOM 763 C C . ALA A 1 97 ? -3.967 -5.769 1.203 1.00 93.56 97 ALA A C 1
ATOM 765 O O . ALA A 1 97 ? -4.701 -5.593 2.175 1.00 93.56 97 ALA A O 1
ATOM 766 N N . GLN A 1 98 ? -3.902 -4.896 0.193 1.00 93.56 98 GLN A N 1
ATOM 767 C CA . GLN A 1 98 ? -4.707 -3.673 0.105 1.00 93.56 98 GLN A CA 1
ATOM 768 C C . GLN A 1 98 ? -6.206 -3.992 0.060 1.00 93.56 98 GLN A C 1
ATOM 770 O O . GLN A 1 98 ? -6.975 -3.463 0.863 1.00 93.56 98 GLN A O 1
ATOM 775 N N . ASN A 1 99 ? -6.622 -4.906 -0.823 1.00 93.50 99 ASN A N 1
ATOM 776 C CA . ASN A 1 99 ? -8.027 -5.298 -0.964 1.00 93.50 99 ASN A CA 1
ATOM 777 C C . ASN A 1 99 ? -8.599 -5.881 0.336 1.00 93.50 99 ASN A C 1
ATOM 779 O O . ASN A 1 99 ? -9.675 -5.474 0.783 1.00 93.50 99 ASN A O 1
ATOM 783 N N . PHE A 1 100 ? -7.865 -6.794 0.981 1.00 92.81 100 PHE A N 1
ATOM 784 C CA . PHE A 1 100 ? -8.253 -7.334 2.285 1.00 92.81 100 PHE A CA 1
ATOM 785 C C . PHE A 1 100 ? -8.287 -6.246 3.356 1.00 92.81 100 PHE A C 1
ATOM 787 O O . PHE A 1 100 ? -9.227 -6.189 4.147 1.00 92.81 100 PHE A O 1
ATOM 794 N N . GLY A 1 101 ? -7.301 -5.355 3.371 1.00 91.62 101 GLY A N 1
ATOM 795 C CA . GLY A 1 101 ? -7.255 -4.243 4.307 1.00 91.62 101 GLY A CA 1
ATOM 796 C C . GLY A 1 101 ? -8.474 -3.326 4.198 1.00 91.62 101 GLY A C 1
ATOM 797 O O . GLY A 1 101 ? -9.129 -3.057 5.206 1.00 91.62 101 GLY A O 1
ATOM 798 N N . VAL A 1 102 ? -8.846 -2.910 2.984 1.00 92.06 102 VAL A N 1
ATOM 799 C CA . VAL A 1 102 ? -10.047 -2.091 2.738 1.00 92.06 102 VAL A CA 1
ATOM 800 C C . VAL A 1 102 ? -11.315 -2.819 3.187 1.00 92.06 102 VAL A C 1
ATOM 802 O O . VAL A 1 102 ? -12.173 -2.220 3.840 1.00 92.06 102 VAL A O 1
ATOM 805 N N . PHE A 1 103 ? -11.419 -4.120 2.908 1.00 93.50 103 PHE A N 1
ATOM 806 C CA . PHE A 1 103 ? -12.531 -4.947 3.373 1.00 93.50 103 PHE A CA 1
ATOM 807 C C . PHE A 1 103 ? -12.637 -4.967 4.907 1.00 93.50 103 PHE A C 1
ATOM 809 O O . PHE A 1 103 ? -13.711 -4.731 5.466 1.00 93.50 103 PHE A O 1
ATOM 816 N N . PHE A 1 104 ? -11.523 -5.166 5.612 1.00 91.00 104 PHE A N 1
ATOM 817 C CA . PHE A 1 104 ? -11.500 -5.156 7.074 1.00 91.00 104 PHE A CA 1
ATOM 818 C C . PHE A 1 104 ? -11.784 -3.775 7.671 1.00 91.00 104 PHE A C 1
ATOM 820 O O . PHE A 1 104 ? -12.469 -3.683 8.691 1.00 91.00 104 PHE A O 1
ATOM 827 N N . VAL A 1 105 ? -11.335 -2.697 7.026 1.00 91.94 105 VAL A N 1
ATOM 828 C CA . VAL A 1 105 ? -11.704 -1.325 7.402 1.00 91.94 105 VAL A CA 1
ATOM 829 C C . VAL A 1 105 ? -13.210 -1.105 7.249 1.00 91.94 105 VAL A C 1
ATOM 831 O O . VAL A 1 105 ? -13.836 -0.521 8.137 1.00 91.94 105 VAL A O 1
ATOM 834 N N . ALA A 1 106 ? -13.816 -1.606 6.171 1.00 91.31 106 ALA A N 1
ATOM 835 C CA . ALA A 1 106 ? -15.259 -1.525 5.968 1.00 91.31 106 ALA A CA 1
ATOM 836 C C . ALA A 1 106 ? -16.028 -2.286 7.062 1.00 91.31 106 ALA A C 1
ATOM 838 O O . ALA A 1 106 ? -16.962 -1.731 7.640 1.00 91.31 106 ALA A O 1
ATOM 839 N N . ILE A 1 107 ? -15.597 -3.502 7.423 1.00 90.00 107 ILE A N 1
ATOM 840 C CA . ILE A 1 107 ? -16.174 -4.263 8.547 1.00 90.00 107 ILE A CA 1
ATOM 841 C C . ILE A 1 107 ? -16.015 -3.500 9.864 1.00 90.00 107 ILE A C 1
ATOM 843 O O . ILE A 1 107 ? -16.968 -3.394 10.642 1.00 90.00 107 ILE A O 1
ATOM 847 N N . ASN A 1 108 ? -14.826 -2.958 10.131 1.00 89.06 108 ASN A N 1
ATOM 848 C CA . ASN A 1 108 ? -14.554 -2.208 11.350 1.00 89.06 108 ASN A CA 1
ATOM 849 C C . ASN A 1 108 ? -15.518 -1.013 11.484 1.00 89.06 108 ASN A C 1
ATOM 851 O O . ASN A 1 108 ? -16.211 -0.896 12.493 1.00 89.06 108 ASN A O 1
ATOM 855 N N . ARG A 1 109 ? -15.673 -0.207 10.427 1.00 89.81 109 ARG A N 1
ATOM 856 C CA . ARG A 1 109 ? -16.611 0.929 10.403 1.00 89.81 109 ARG A CA 1
ATOM 857 C C . ARG A 1 109 ? -18.073 0.495 10.501 1.00 89.81 109 ARG A C 1
ATOM 859 O O . ARG A 1 109 ? -18.840 1.076 11.265 1.00 89.81 109 ARG A O 1
ATOM 866 N N . TYR A 1 110 ? -18.461 -0.544 9.765 1.00 90.31 110 TYR A N 1
ATOM 867 C CA . TYR A 1 110 ? -19.827 -1.066 9.777 1.00 90.31 110 TYR A CA 1
ATOM 868 C C . TYR A 1 110 ? -20.232 -1.564 11.167 1.00 90.31 110 TYR A C 1
ATOM 870 O O . TYR A 1 110 ? -21.315 -1.251 11.658 1.00 90.31 110 TYR A O 1
ATOM 878 N N . THR A 1 111 ? -19.353 -2.314 11.832 1.00 88.94 111 THR A N 1
ATOM 879 C CA . THR A 1 111 ? -19.617 -2.846 13.176 1.00 88.94 111 THR A CA 1
ATOM 880 C C . THR A 1 111 ? -19.635 -1.751 14.236 1.00 88.94 111 THR A C 1
ATOM 882 O O . THR A 1 111 ? -20.445 -1.842 15.158 1.00 88.94 111 THR A O 1
ATOM 885 N N . ALA A 1 112 ? -18.810 -0.707 14.088 1.00 87.19 112 ALA A N 1
ATOM 886 C CA . ALA A 1 112 ? -18.848 0.470 14.954 1.00 87.19 112 ALA A CA 1
ATOM 887 C C . ALA A 1 112 ? -20.208 1.180 14.875 1.00 87.19 112 ALA A C 1
ATOM 889 O O . ALA A 1 112 ? -20.775 1.537 15.904 1.00 87.19 112 ALA A O 1
ATOM 890 N N . TYR A 1 113 ? -20.759 1.315 13.664 1.00 90.31 113 TYR A N 1
ATOM 891 C CA . TYR A 1 113 ? -22.053 1.959 13.438 1.00 90.31 113 TYR A CA 1
ATOM 892 C C . TYR A 1 113 ? -23.244 1.086 13.866 1.00 90.31 113 TYR A C 1
ATOM 894 O O . TYR A 1 113 ? -24.103 1.525 14.623 1.00 90.31 113 TYR A O 1
ATOM 902 N N . MET A 1 114 ? -23.298 -0.169 13.409 1.00 90.06 114 MET A N 1
ATOM 903 C CA . MET A 1 114 ? -24.466 -1.037 13.612 1.00 90.06 114 MET A CA 1
ATOM 904 C C . MET A 1 114 ? -24.519 -1.686 14.995 1.00 90.06 114 MET A C 1
ATOM 906 O O . MET A 1 114 ? -25.592 -2.066 15.465 1.00 90.06 114 MET A O 1
ATOM 910 N N . ARG A 1 115 ? -23.365 -1.908 15.635 1.00 88.50 115 ARG A N 1
ATOM 911 C CA . ARG A 1 115 ? -23.274 -2.631 16.911 1.00 88.50 115 ARG A CA 1
ATOM 912 C C . ARG A 1 115 ? -22.253 -1.985 17.857 1.00 88.50 115 ARG A C 1
ATOM 914 O O . ARG A 1 115 ? -21.350 -2.689 18.311 1.00 88.50 115 ARG A O 1
ATOM 921 N N . PRO A 1 116 ? -22.416 -0.708 18.247 1.00 83.88 116 PRO A N 1
ATOM 922 C CA . PRO A 1 116 ? -21.438 0.012 19.071 1.00 83.88 116 PRO A CA 1
ATOM 923 C C . PRO A 1 116 ? -21.135 -0.710 20.395 1.00 83.88 116 PRO A C 1
ATOM 925 O O . PRO A 1 116 ? -19.977 -0.932 20.733 1.00 83.88 116 PRO A O 1
ATOM 928 N N . MET A 1 117 ? -22.167 -1.222 21.079 1.00 85.94 117 MET A N 1
ATOM 929 C CA . MET A 1 117 ? -22.042 -1.979 22.340 1.00 85.94 117 MET A CA 1
ATOM 930 C C . MET A 1 117 ? -21.266 -3.306 22.211 1.00 85.94 117 MET A C 1
ATOM 932 O O . MET A 1 117 ? -20.832 -3.876 23.209 1.00 85.94 117 MET A O 1
ATOM 936 N N . LYS A 1 118 ? -21.133 -3.849 20.992 1.00 82.69 118 LYS A N 1
ATOM 937 C CA . LYS A 1 118 ? -20.434 -5.118 20.712 1.00 82.69 118 LYS A CA 1
ATOM 938 C C . LYS A 1 118 ? -19.214 -4.933 19.807 1.00 82.69 118 LYS A C 1
ATOM 940 O O . LYS A 1 118 ? -18.548 -5.922 19.516 1.00 82.69 118 LYS A O 1
ATOM 945 N N . HIS A 1 119 ? -18.917 -3.707 19.376 1.00 82.88 119 HIS A N 1
ATOM 946 C CA . HIS A 1 119 ? -17.870 -3.408 18.405 1.00 82.88 119 HIS A CA 1
ATOM 947 C C . HIS A 1 119 ? -16.512 -3.922 18.882 1.00 82.88 119 HIS A C 1
ATOM 949 O O . HIS A 1 119 ? -15.896 -4.714 18.178 1.00 82.88 119 HIS A O 1
ATOM 955 N N . ASN A 1 120 ? -16.119 -3.595 20.117 1.00 77.56 120 ASN A N 1
ATOM 956 C CA . ASN A 1 120 ? -14.835 -4.028 20.678 1.00 77.56 120 ASN A CA 1
ATOM 957 C C . ASN A 1 120 ? -14.684 -5.556 20.681 1.00 77.56 120 ASN A C 1
ATOM 959 O O . ASN A 1 120 ? -13.637 -6.056 20.295 1.00 77.56 120 ASN A O 1
ATOM 963 N N . LYS A 1 121 ? -15.750 -6.307 20.991 1.00 77.19 121 LYS A N 1
ATOM 964 C CA . LYS A 1 121 ? -15.726 -7.782 20.965 1.00 77.19 121 LYS A CA 1
ATOM 965 C C . LYS A 1 121 ? -15.574 -8.346 19.551 1.00 77.19 121 LYS A C 1
ATOM 967 O O . LYS A 1 121 ? -14.891 -9.343 19.352 1.00 77.19 121 LYS A O 1
ATOM 972 N N . VAL A 1 122 ? -16.232 -7.730 18.568 1.00 76.50 122 VAL A N 1
ATOM 973 C CA . VAL A 1 122 ? -16.128 -8.145 17.161 1.00 76.50 122 VAL A CA 1
ATOM 974 C C . VAL A 1 122 ? -14.733 -7.837 16.624 1.00 76.50 122 VAL A C 1
ATOM 976 O O . VAL A 1 122 ? -14.111 -8.681 15.992 1.00 76.50 122 VAL A O 1
ATOM 979 N N . VAL A 1 123 ? -14.219 -6.648 16.925 1.00 74.88 123 VAL A N 1
ATOM 980 C CA . VAL A 1 123 ? -12.872 -6.210 16.563 1.00 74.88 123 VAL A CA 1
ATOM 981 C C . VAL A 1 123 ? -11.807 -7.099 17.202 1.00 74.88 123 VAL A C 1
ATOM 983 O O . VAL A 1 123 ? -10.909 -7.549 16.502 1.00 74.88 123 VAL A O 1
ATOM 986 N N . GLU A 1 124 ? -11.921 -7.421 18.489 1.00 70.81 124 GLU A N 1
ATOM 987 C CA . GLU A 1 124 ? -11.028 -8.378 19.148 1.00 70.81 124 GLU A CA 1
ATOM 988 C C . GLU A 1 124 ? -11.075 -9.749 18.475 1.00 70.81 124 GLU A C 1
ATOM 990 O O . GLU A 1 124 ? -10.032 -10.340 18.241 1.00 70.81 124 GLU A O 1
ATOM 995 N N . TRP A 1 125 ? -12.247 -10.254 18.089 1.00 69.69 125 TRP A N 1
ATOM 996 C CA . TRP A 1 125 ? -12.334 -11.551 17.415 1.00 69.69 125 TRP A CA 1
ATOM 997 C C . TRP A 1 125 ? -11.601 -11.586 16.063 1.00 69.69 125 TRP A C 1
ATOM 999 O O . TRP A 1 125 ? -10.992 -12.597 15.725 1.00 69.69 125 TRP A O 1
ATOM 1009 N N . PHE A 1 126 ? -11.611 -10.478 15.315 1.00 65.69 126 PHE A N 1
ATOM 1010 C CA . PHE A 1 126 ? -10.928 -10.379 14.021 1.00 65.69 126 PHE A CA 1
ATOM 1011 C C . PHE A 1 126 ? -9.443 -9.996 14.121 1.00 65.69 126 PHE A C 1
ATOM 1013 O O . PHE A 1 126 ? -8.661 -10.400 13.265 1.00 65.69 126 PHE A O 1
ATOM 1020 N N . PHE A 1 127 ? -9.049 -9.219 15.136 1.00 64.00 127 PHE A N 1
ATOM 1021 C CA . PHE A 1 127 ? -7.710 -8.617 15.242 1.00 64.00 127 PHE A CA 1
ATOM 1022 C C . PHE A 1 127 ? -6.904 -9.073 16.463 1.00 64.00 127 PHE A C 1
ATOM 1024 O O . PHE A 1 127 ? -5.787 -8.595 16.661 1.00 64.00 127 PHE A O 1
ATOM 1031 N N . SER A 1 128 ? -7.423 -10.012 17.260 1.00 54.56 128 SER A N 1
ATOM 1032 C CA . SER A 1 128 ? -6.672 -10.743 18.288 1.00 54.56 128 SER A CA 1
ATOM 1033 C C . SER A 1 128 ? -5.683 -11.701 17.622 1.00 54.56 128 SER A C 1
ATOM 1035 O O . SER A 1 128 ? -5.832 -12.921 17.616 1.00 54.56 128 SER A O 1
ATOM 1037 N N . VAL A 1 129 ? -4.623 -11.132 17.062 1.00 47.47 129 VAL A N 1
ATOM 1038 C CA . VAL A 1 129 ? -3.326 -11.785 17.139 1.00 47.47 129 VAL A CA 1
ATOM 1039 C C . VAL A 1 129 ? -2.832 -11.446 18.537 1.00 47.47 129 VAL A C 1
ATOM 1041 O O . VAL A 1 129 ? -2.484 -10.297 18.802 1.00 47.47 129 VAL A O 1
ATOM 1044 N N . ARG A 1 130 ? -2.905 -12.420 19.454 1.00 37.50 130 ARG A N 1
ATOM 1045 C CA . ARG A 1 130 ? -2.240 -12.350 20.762 1.00 37.50 130 ARG A CA 1
ATOM 1046 C C . ARG A 1 130 ? -0.771 -11.990 20.514 1.00 37.50 130 ARG A C 1
ATOM 1048 O O . ARG A 1 130 ? -0.009 -12.848 20.074 1.00 37.50 130 ARG A O 1
ATOM 1055 N N . GLY A 1 131 ? -0.429 -10.724 20.720 1.00 34.66 131 GLY A N 1
ATOM 1056 C CA . GLY A 1 131 ? 0.936 -10.228 20.857 1.00 34.66 131 GLY A CA 1
ATOM 1057 C C . GLY A 1 131 ? 1.231 -10.046 22.329 1.00 34.66 131 GLY A C 1
ATOM 1058 O O . GLY A 1 131 ? 0.358 -9.452 23.003 1.00 34.66 131 GLY A O 1
#

Radius of g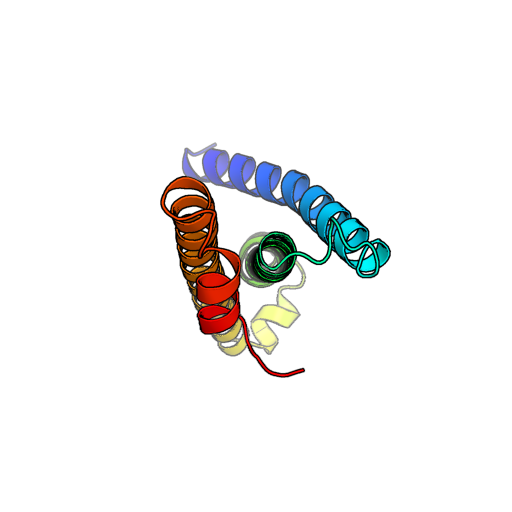yration: 18.66 Å; chains: 1; bounding box: 47×26×51 Å

Foldseek 3Di:
DDPVVVVVVVVVVCLVVVLVVLVVLLVVLVVCCVPPVSVDLLNVLVNQLSVLVNLLSCLCCQLPVCCVVVNPVVVCVVCDVVSNVVSVCSNVVSVVSNVVSVVVNVVLVVCCVPPVVCSVVVSCVVPPPPD